Protein AF-A0A3S4QGJ5-F1 (afdb_monomer)

Organism: NCBI:txid1965070

pLDDT: mean 82.56, std 16.25, range [46.75, 98.12]

Mean predicted aligned error: 9.97 Å

Structure (mmCIF, N/CA/C/O backbone):
data_AF-A0A3S4QGJ5-F1
#
_entry.id   AF-A0A3S4QGJ5-F1
#
loop_
_atom_site.group_PDB
_atom_site.id
_atom_site.type_symbol
_atom_site.label_atom_id
_atom_site.label_alt_id
_atom_site.label_comp_id
_atom_site.label_asym_id
_atom_site.label_entity_id
_atom_site.label_seq_id
_atom_site.pdbx_PDB_ins_code
_atom_site.Cartn_x
_atom_site.Cartn_y
_atom_site.Cartn_z
_atom_site.occupancy
_atom_site.B_iso_or_equiv
_atom_site.auth_seq_id
_atom_site.auth_comp_id
_atom_site.auth_asym_id
_atom_site.auth_atom_id
_atom_site.pdbx_PDB_model_num
ATOM 1 N 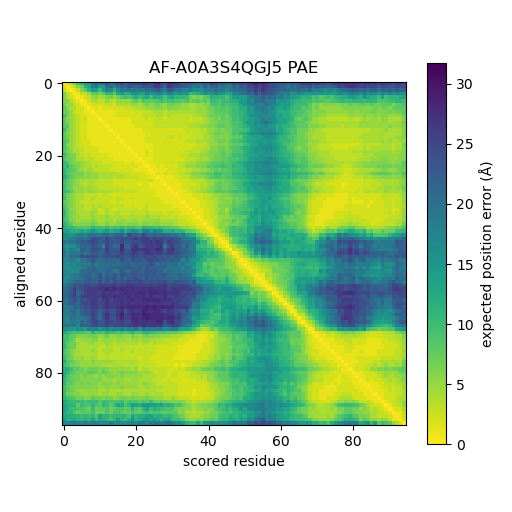N . MET A 1 1 ? 26.082 2.448 -0.209 1.00 46.75 1 MET A N 1
ATOM 2 C CA . MET A 1 1 ? 24.934 1.733 0.395 1.00 46.75 1 MET A CA 1
ATOM 3 C C . MET A 1 1 ? 23.672 2.510 0.047 1.00 46.75 1 MET A C 1
ATOM 5 O O . MET A 1 1 ? 23.755 3.729 0.030 1.00 46.75 1 MET A O 1
ATOM 9 N N . ALA A 1 2 ? 22.565 1.864 -0.332 1.00 52.88 2 ALA A N 1
ATOM 10 C CA . ALA A 1 2 ? 21.324 2.594 -0.613 1.00 52.88 2 ALA A CA 1
ATOM 11 C C . ALA A 1 2 ? 20.729 3.068 0.719 1.00 52.88 2 ALA A C 1
ATOM 13 O O . ALA A 1 2 ? 20.350 2.249 1.554 1.00 52.88 2 ALA A O 1
ATOM 14 N N . THR A 1 3 ? 20.721 4.376 0.944 1.00 67.56 3 THR A N 1
ATOM 15 C CA . THR A 1 3 ? 20.081 4.991 2.103 1.00 67.56 3 THR A CA 1
ATOM 16 C C . THR A 1 3 ? 18.572 4.929 1.907 1.00 67.56 3 THR A C 1
ATOM 18 O O . THR A 1 3 ? 18.048 5.338 0.872 1.00 67.56 3 THR A O 1
ATOM 21 N N . LYS A 1 4 ? 17.861 4.362 2.886 1.00 75.00 4 LYS A N 1
ATOM 22 C CA . LYS A 1 4 ? 16.396 4.426 2.909 1.00 75.00 4 LYS A CA 1
ATOM 23 C C . LYS A 1 4 ? 15.991 5.908 2.947 1.00 75.00 4 LYS A C 1
ATOM 25 O O . LYS A 1 4 ? 16.660 6.667 3.656 1.00 75.00 4 LYS A O 1
ATOM 30 N N . PRO A 1 5 ? 14.939 6.330 2.226 1.00 83.69 5 PRO A N 1
ATOM 31 C CA . PRO A 1 5 ? 14.434 7.691 2.347 1.00 83.69 5 PRO A CA 1
ATOM 32 C C . PRO A 1 5 ? 14.159 8.005 3.826 1.00 83.69 5 PRO A C 1
ATOM 34 O O . PRO A 1 5 ? 13.541 7.177 4.504 1.00 83.69 5 PRO A O 1
ATOM 37 N N . PRO A 1 6 ? 14.645 9.140 4.356 1.00 87.56 6 PRO A N 1
ATOM 38 C CA . PRO A 1 6 ? 14.477 9.453 5.765 1.00 87.56 6 PRO A CA 1
ATOM 39 C C . PRO A 1 6 ? 12.996 9.678 6.073 1.00 87.56 6 PRO A C 1
ATOM 41 O O . PRO A 1 6 ? 12.303 10.440 5.393 1.00 87.56 6 PRO A O 1
ATOM 44 N N . LEU A 1 7 ? 12.508 9.018 7.120 1.00 90.31 7 LEU A N 1
ATOM 45 C CA . LEU A 1 7 ? 11.157 9.229 7.614 1.00 90.31 7 LEU A CA 1
ATOM 46 C C . LEU A 1 7 ? 11.170 10.466 8.518 1.00 90.31 7 LEU A C 1
ATOM 48 O O . LEU A 1 7 ? 11.604 10.400 9.666 1.00 90.31 7 LEU A O 1
ATOM 52 N N . LYS A 1 8 ? 10.767 11.611 7.959 1.00 94.38 8 LYS A N 1
ATOM 53 C CA . LYS A 1 8 ? 10.692 12.878 8.693 1.00 94.38 8 LYS A CA 1
ATOM 54 C C . LYS A 1 8 ? 9.688 12.776 9.854 1.00 94.38 8 LYS A C 1
ATOM 56 O O . LYS A 1 8 ? 8.723 12.018 9.732 1.00 94.38 8 LYS A O 1
ATOM 61 N N . PRO A 1 9 ? 9.854 13.567 10.930 1.00 96.19 9 PRO A N 1
ATOM 62 C CA . PRO A 1 9 ? 8.881 13.635 12.022 1.00 96.19 9 PRO A CA 1
ATOM 63 C C . PRO A 1 9 ? 7.448 13.898 11.539 1.00 96.19 9 PRO A C 1
ATOM 65 O O . PRO A 1 9 ? 6.521 13.235 11.984 1.00 96.19 9 PRO A O 1
ATOM 68 N N . GLU A 1 10 ? 7.279 14.774 10.549 1.00 96.00 10 GLU A N 1
ATOM 69 C CA . GLU A 1 10 ? 5.985 15.053 9.909 1.00 96.00 10 GLU A CA 1
ATOM 70 C C . GLU A 1 10 ? 5.355 13.787 9.305 1.00 96.00 10 GLU A C 1
ATOM 72 O O . GLU A 1 10 ? 4.196 13.480 9.569 1.00 96.00 10 GLU A O 1
ATOM 77 N N . HIS A 1 11 ? 6.135 12.989 8.563 1.00 95.00 11 HIS A N 1
ATOM 78 C CA . HIS A 1 11 ? 5.650 11.732 7.986 1.00 95.00 11 HIS A CA 1
ATOM 79 C C . HIS A 1 11 ? 5.234 10.732 9.070 1.00 95.00 11 HIS A C 1
ATOM 81 O O . HIS A 1 11 ? 4.288 9.976 8.865 1.00 95.00 11 HIS A O 1
ATOM 87 N N . LEU A 1 12 ? 5.953 10.688 10.198 1.00 95.12 12 LEU A N 1
ATOM 88 C CA . LEU A 1 12 ? 5.606 9.826 11.329 1.00 95.12 12 LEU A CA 1
ATOM 89 C C . LEU A 1 12 ? 4.254 10.220 11.917 1.00 95.12 12 LEU A C 1
ATOM 91 O O . LEU A 1 12 ? 3.396 9.353 12.071 1.00 95.12 12 LEU A O 1
ATOM 95 N N . THR A 1 13 ? 4.065 11.510 12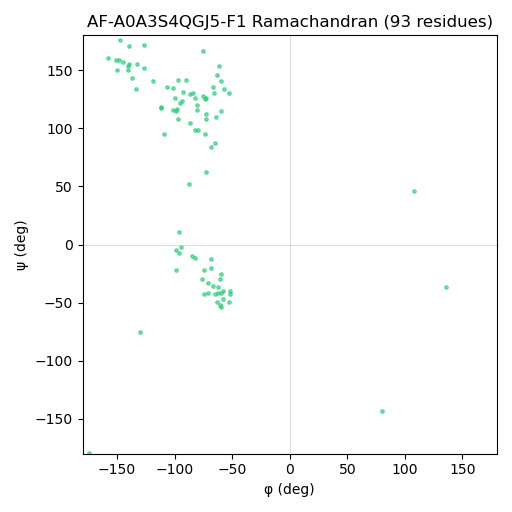.197 1.00 97.50 13 THR A N 1
ATOM 96 C CA . THR A 1 13 ? 2.823 12.041 12.765 1.00 97.50 13 THR A CA 1
ATOM 97 C C . THR A 1 13 ? 1.641 11.764 11.845 1.00 97.50 13 THR A C 1
ATOM 99 O O . THR A 1 13 ? 0.709 11.081 12.259 1.00 97.50 13 THR A O 1
ATOM 102 N N . THR A 1 14 ? 1.720 12.157 10.569 1.00 97.50 14 THR A N 1
ATOM 103 C CA . THR A 1 14 ? 0.617 11.967 9.613 1.00 97.50 14 THR A CA 1
ATOM 104 C C . THR A 1 14 ? 0.280 10.490 9.396 1.00 97.50 14 THR A C 1
ATOM 106 O O . THR A 1 14 ? -0.889 10.115 9.359 1.00 97.50 14 THR A O 1
ATOM 109 N N . ARG A 1 15 ? 1.288 9.610 9.290 1.00 97.00 15 ARG A N 1
ATOM 110 C CA . ARG A 1 15 ? 1.045 8.163 9.139 1.00 97.00 15 ARG A CA 1
ATOM 111 C C . ARG A 1 15 ? 0.413 7.556 10.388 1.00 97.00 15 ARG A C 1
ATOM 113 O O . ARG A 1 15 ? -0.390 6.636 10.261 1.00 97.00 15 ARG A O 1
ATOM 120 N N . LEU A 1 16 ? 0.794 8.028 11.576 1.00 97.38 16 LEU A N 1
ATOM 121 C CA . LEU A 1 16 ? 0.234 7.556 12.839 1.00 97.38 16 LEU A CA 1
ATOM 122 C C . LEU A 1 16 ? -1.214 8.019 13.023 1.00 97.38 16 LEU A C 1
ATOM 124 O O . LEU A 1 16 ? -2.035 7.228 13.475 1.00 97.38 16 LEU A O 1
ATOM 128 N N . GLU A 1 17 ? -1.526 9.268 12.684 1.00 98.12 17 GLU A N 1
ATOM 129 C CA . GLU A 1 17 ? -2.890 9.809 12.723 1.00 98.12 17 GLU A CA 1
ATOM 130 C C . GLU A 1 17 ? -3.810 9.032 11.784 1.00 98.12 17 GLU A C 1
ATOM 132 O O . GLU A 1 17 ? -4.786 8.451 12.253 1.00 98.12 17 GLU A O 1
ATOM 137 N N . PHE A 1 18 ? -3.414 8.871 10.517 1.00 97.75 18 PHE A N 1
ATOM 138 C CA . PHE A 1 18 ? -4.132 8.030 9.555 1.00 97.75 18 PHE A CA 1
ATOM 139 C C . PHE A 1 18 ? -4.354 6.608 10.099 1.00 97.75 18 PHE A C 1
ATOM 141 O O . PHE A 1 18 ? -5.468 6.088 10.125 1.00 97.75 18 PHE A O 1
ATOM 148 N N . ALA A 1 19 ? -3.300 5.968 10.619 1.00 97.50 19 ALA A N 1
ATOM 149 C CA . ALA A 1 19 ? -3.425 4.623 11.174 1.00 97.50 19 ALA A CA 1
ATOM 150 C C . ALA A 1 19 ? -4.422 4.566 12.343 1.00 97.50 19 ALA A C 1
ATOM 152 O O . ALA A 1 19 ? -5.212 3.631 12.400 1.00 97.50 19 ALA A O 1
ATOM 153 N N . LYS A 1 20 ? -4.416 5.550 13.251 1.00 97.88 20 LYS A N 1
ATOM 154 C CA . LYS A 1 20 ? -5.354 5.618 14.383 1.00 97.88 20 LYS A CA 1
ATOM 155 C C . LYS A 1 20 ? -6.795 5.814 13.928 1.00 97.88 20 LYS A C 1
ATOM 157 O O . LYS A 1 20 ? -7.685 5.169 14.471 1.00 97.88 20 LYS A O 1
ATOM 162 N N . GLU A 1 21 ? -7.025 6.686 12.956 1.00 97.31 21 GLU A N 1
ATOM 163 C CA . GLU A 1 21 ? -8.367 6.977 12.459 1.00 97.31 21 GLU A CA 1
ATOM 164 C C . GLU A 1 21 ? -8.955 5.802 11.657 1.00 97.31 21 GLU A C 1
ATOM 166 O O . GLU A 1 21 ? -10.162 5.568 11.689 1.00 97.31 21 GLU A O 1
ATOM 171 N N . GLN A 1 22 ? -8.114 5.046 10.943 1.00 96.88 22 GLN A N 1
ATOM 172 C CA . GLN A 1 22 ? -8.546 3.966 10.050 1.00 96.88 22 GLN A CA 1
ATOM 173 C C . GLN A 1 22 ? -8.428 2.565 10.681 1.00 96.88 22 GLN A C 1
ATOM 175 O O . GLN A 1 22 ? -8.856 1.586 10.071 1.00 96.88 22 GLN A O 1
ATOM 180 N N . VAL A 1 23 ? -7.881 2.423 11.898 1.00 96.88 23 VAL A N 1
ATOM 181 C CA . VAL A 1 23 ? -7.649 1.106 12.539 1.00 96.88 23 VAL A CA 1
ATOM 182 C C . VAL A 1 23 ? -8.930 0.296 12.748 1.00 96.88 23 VAL A C 1
ATOM 184 O O . VAL A 1 23 ? -8.899 -0.933 12.752 1.00 96.88 23 VAL A O 1
ATOM 187 N N . THR A 1 24 ? -10.063 0.971 12.942 1.00 97.38 24 THR A N 1
ATOM 188 C CA . THR A 1 24 ? -11.356 0.330 13.206 1.00 97.38 24 THR A CA 1
ATOM 189 C C . THR A 1 24 ? -12.089 -0.082 11.933 1.00 97.38 24 THR A C 1
ATOM 191 O O . THR A 1 24 ? -13.072 -0.819 12.024 1.00 97.38 24 THR A O 1
ATOM 194 N N . TRP A 1 25 ? -11.612 0.351 10.762 1.00 97.25 25 TRP A N 1
ATOM 195 C CA . TRP A 1 25 ? -12.247 0.061 9.483 1.00 97.25 25 TRP A CA 1
ATOM 196 C C . TRP A 1 25 ? -12.165 -1.427 9.154 1.00 97.25 25 TRP A C 1
ATOM 198 O O . TRP A 1 25 ? -11.114 -2.063 9.268 1.00 97.25 25 TRP A O 1
ATOM 208 N N . LYS A 1 26 ? -13.287 -1.976 8.692 1.00 94.25 26 LYS A N 1
ATOM 209 C CA . LYS A 1 26 ? -13.409 -3.357 8.220 1.00 94.25 26 LYS A CA 1
ATOM 210 C C . LYS A 1 26 ? -14.079 -3.372 6.857 1.00 94.25 26 LYS A C 1
ATOM 212 O O . LYS A 1 26 ? -13.413 -3.552 5.841 1.00 94.25 26 LYS A O 1
ATOM 217 N N . ASP A 1 27 ? -15.389 -3.158 6.825 1.00 96.00 27 ASP A N 1
ATOM 218 C CA . ASP A 1 27 ? -16.168 -3.190 5.587 1.00 96.00 27 ASP A CA 1
ATOM 219 C C . ASP A 1 27 ? -15.939 -1.945 4.725 1.00 96.00 27 ASP A C 1
ATOM 221 O O . ASP A 1 27 ? -16.094 -2.000 3.505 1.00 96.00 27 ASP A O 1
ATOM 225 N N . GLU A 1 28 ? -15.488 -0.849 5.329 1.00 96.50 28 GLU A N 1
ATOM 226 C CA . GLU A 1 28 ? -15.079 0.379 4.655 1.00 96.50 28 GLU A CA 1
ATOM 227 C C . GLU A 1 28 ? -13.951 0.105 3.656 1.00 96.50 28 GLU A C 1
ATOM 229 O O . GLU A 1 28 ? -14.014 0.572 2.519 1.00 96.50 28 GLU A O 1
ATOM 234 N N . TRP A 1 29 ? -12.984 -0.753 4.014 1.00 96.25 29 TRP A N 1
ATOM 235 C CA . TRP A 1 29 ? -11.895 -1.148 3.116 1.00 96.25 29 TRP A CA 1
ATOM 236 C C . TRP A 1 29 ? -12.386 -1.826 1.838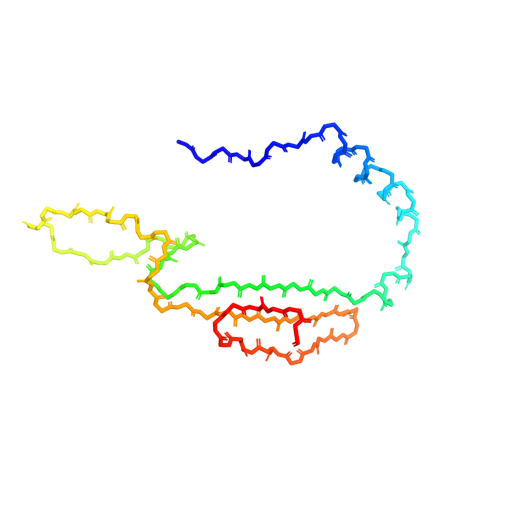 1.00 96.25 29 TRP A C 1
ATOM 238 O O . TRP A 1 29 ? -11.723 -1.736 0.807 1.00 96.25 29 TRP A O 1
ATOM 248 N N . LYS A 1 30 ? -13.571 -2.453 1.852 1.00 95.88 30 LYS A N 1
ATOM 249 C CA . LYS A 1 30 ? -14.145 -3.071 0.646 1.00 95.88 30 LYS A CA 1
ATOM 250 C C . LYS A 1 30 ? -14.564 -2.044 -0.404 1.00 95.88 30 LYS A C 1
ATOM 252 O O . LYS A 1 30 ? -14.707 -2.400 -1.572 1.00 95.88 30 LYS A O 1
ATOM 257 N N . ARG A 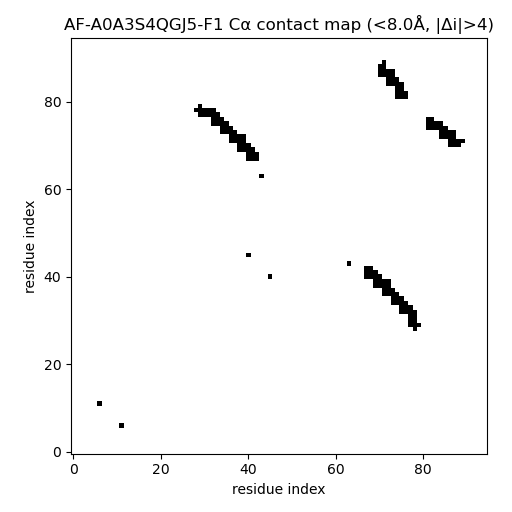1 31 ? -14.761 -0.788 0.007 1.00 94.94 31 ARG A N 1
ATOM 258 C CA . ARG A 1 31 ? -15.124 0.338 -0.862 1.00 94.94 31 ARG A CA 1
ATOM 259 C C . ARG A 1 31 ? -13.912 1.163 -1.299 1.00 94.94 31 ARG A C 1
ATOM 261 O O . ARG A 1 31 ? -14.068 2.040 -2.141 1.00 94.94 31 ARG A O 1
ATOM 268 N N . VAL A 1 32 ? -12.726 0.889 -0.752 1.00 96.88 32 VAL A N 1
ATOM 269 C CA . VAL A 1 32 ? -11.492 1.591 -1.117 1.00 96.88 32 VAL A CA 1
ATOM 270 C C . VAL A 1 32 ? -10.916 0.988 -2.392 1.00 96.88 32 VAL A C 1
ATOM 272 O O . VAL A 1 32 ? -10.678 -0.218 -2.474 1.00 96.88 32 VAL A O 1
ATOM 275 N N . VAL A 1 33 ? -10.675 1.847 -3.381 1.00 97.75 33 VAL A N 1
ATOM 276 C CA . VAL A 1 33 ? -9.929 1.509 -4.593 1.00 97.75 33 VAL A CA 1
ATOM 277 C C . VAL A 1 33 ? -8.492 1.981 -4.404 1.00 97.75 33 VAL A C 1
ATOM 279 O O . VAL A 1 33 ? -8.241 3.175 -4.264 1.00 97.75 33 VAL A O 1
ATOM 282 N N . PHE A 1 34 ? -7.554 1.043 -4.394 1.00 97.81 34 PHE A N 1
ATOM 283 C CA . PHE A 1 34 ? -6.122 1.318 -4.384 1.00 97.81 34 PHE A CA 1
ATOM 284 C C . PHE A 1 34 ? -5.613 1.410 -5.816 1.00 97.81 34 PHE A C 1
ATOM 286 O O . PHE A 1 34 ? -6.016 0.613 -6.658 1.00 97.81 34 PHE A O 1
ATOM 293 N N . SER A 1 35 ? -4.697 2.331 -6.085 1.00 97.12 35 SER A N 1
ATOM 294 C CA . SER A 1 35 ? -4.047 2.488 -7.386 1.00 97.12 35 SER A CA 1
ATOM 295 C C . SER A 1 35 ? -2.579 2.819 -7.197 1.00 97.12 35 SER A C 1
ATOM 297 O O . SER A 1 35 ? -2.233 3.464 -6.209 1.00 97.12 35 SER A O 1
ATOM 299 N N . ASP A 1 36 ? -1.740 2.411 -8.141 1.00 96.38 36 ASP A N 1
ATOM 300 C CA . ASP A 1 36 ? -0.321 2.771 -8.151 1.00 96.38 36 ASP A CA 1
ATOM 301 C C . ASP A 1 36 ? 0.258 2.644 -9.567 1.00 96.38 36 ASP A C 1
ATOM 303 O O . ASP A 1 36 ? -0.284 1.929 -10.424 1.00 96.38 36 ASP A O 1
ATOM 307 N N . GLU A 1 37 ? 1.388 3.303 -9.798 1.00 93.81 37 GLU A N 1
ATOM 308 C CA . GLU A 1 37 ? 2.220 3.113 -10.979 1.00 93.81 37 GLU A CA 1
ATOM 309 C C . GLU A 1 37 ? 3.376 2.150 -10.688 1.00 93.81 37 GLU A C 1
ATOM 311 O O . GLU A 1 37 ? 4.047 2.215 -9.658 1.00 93.81 37 GLU A O 1
ATOM 316 N N . LYS A 1 38 ? 3.707 1.287 -11.652 1.00 89.94 38 LYS A N 1
ATOM 317 C CA . LYS A 1 38 ? 4.919 0.463 -11.583 1.00 89.94 38 LYS A CA 1
ATOM 318 C C . LYS A 1 38 ? 5.682 0.500 -12.894 1.00 89.94 38 LYS A C 1
ATOM 320 O O . LYS A 1 38 ? 5.127 0.306 -13.969 1.00 89.94 38 LYS A O 1
ATOM 325 N N . ILE A 1 39 ? 6.994 0.686 -12.781 1.00 86.81 39 ILE A N 1
ATOM 326 C CA . ILE A 1 39 ? 7.934 0.505 -13.887 1.00 86.81 39 ILE A CA 1
ATOM 327 C C . ILE A 1 39 ? 8.515 -0.910 -13.808 1.00 86.81 39 ILE A C 1
ATOM 329 O O . ILE A 1 39 ? 9.135 -1.282 -12.805 1.00 86.81 39 ILE A O 1
ATOM 333 N N . PHE A 1 40 ? 8.333 -1.685 -14.874 1.00 83.19 40 PHE A N 1
ATOM 334 C CA . PHE A 1 40 ? 8.962 -2.985 -15.091 1.00 83.19 40 PHE A CA 1
ATOM 335 C C . PHE A 1 40 ? 10.164 -2.813 -16.016 1.00 83.19 40 PHE A C 1
ATOM 337 O O . PHE A 1 40 ? 10.010 -2.440 -17.174 1.00 83.19 40 PHE A O 1
ATOM 344 N N . ASN A 1 41 ? 11.369 -3.067 -15.508 1.00 76.25 41 ASN A N 1
ATOM 345 C CA . ASN A 1 41 ? 12.599 -2.951 -16.292 1.00 76.25 41 ASN A CA 1
ATOM 346 C C . ASN A 1 41 ? 12.966 -4.304 -16.912 1.00 76.25 41 ASN A C 1
ATOM 348 O O . ASN A 1 41 ? 13.036 -5.294 -16.188 1.00 76.25 41 ASN A O 1
ATOM 352 N N . LEU A 1 42 ? 13.271 -4.340 -18.214 1.00 68.69 42 LEU A N 1
ATOM 353 C CA . LEU A 1 42 ? 13.673 -5.569 -18.909 1.00 68.69 42 LEU A CA 1
ATOM 354 C C . LEU A 1 42 ? 15.112 -5.991 -18.565 1.00 68.69 42 LEU A C 1
ATOM 356 O O . LEU A 1 42 ? 15.387 -7.163 -18.336 1.00 68.69 42 LEU A O 1
ATOM 360 N N . ILE A 1 43 ? 16.038 -5.027 -18.514 1.00 60.12 43 ILE A N 1
ATOM 361 C CA . ILE A 1 43 ? 17.487 -5.289 -18.385 1.00 60.12 43 ILE A CA 1
ATOM 362 C C . ILE A 1 43 ? 17.981 -5.144 -16.941 1.00 60.12 43 ILE A C 1
ATOM 364 O O . ILE A 1 43 ? 19.020 -5.687 -16.571 1.00 60.12 43 ILE A O 1
ATOM 368 N N . ARG A 1 44 ? 17.256 -4.399 -16.101 1.00 63.53 44 ARG A N 1
ATOM 369 C CA . ARG A 1 44 ? 17.659 -4.149 -14.715 1.00 63.53 44 ARG A CA 1
ATOM 370 C C . ARG A 1 44 ? 16.945 -5.139 -13.797 1.00 63.53 44 ARG A C 1
ATOM 372 O O . ARG A 1 44 ? 15.755 -4.957 -13.547 1.00 63.53 44 ARG A O 1
ATOM 379 N N . PRO A 1 45 ? 17.648 -6.133 -13.231 1.00 57.16 45 PRO A N 1
ATOM 380 C CA . PRO A 1 45 ? 17.033 -7.037 -12.284 1.00 57.16 45 PRO A CA 1
ATOM 381 C C . PRO A 1 45 ? 16.812 -6.310 -10.956 1.00 57.16 45 PRO A C 1
ATOM 383 O O . PRO A 1 45 ? 17.698 -6.236 -10.102 1.00 57.16 45 PRO A O 1
ATOM 386 N N . GLU A 1 46 ? 15.611 -5.771 -10.761 1.00 56.81 46 GLU A N 1
ATOM 387 C CA . GLU A 1 46 ? 15.113 -5.369 -9.443 1.00 56.81 46 GLU A CA 1
ATOM 388 C C . GLU A 1 46 ? 14.778 -6.624 -8.613 1.00 56.81 46 GLU A C 1
ATOM 390 O O . GLU A 1 46 ? 13.630 -6.869 -8.267 1.00 56.81 46 GLU A O 1
ATOM 395 N N . GLY A 1 47 ? 15.787 -7.459 -8.332 1.00 59.31 47 GLY A N 1
ATOM 396 C CA . GLY A 1 47 ? 15.668 -8.602 -7.417 1.00 59.31 47 GLY A CA 1
ATOM 397 C C . GLY A 1 47 ? 16.307 -9.909 -7.897 1.00 59.31 47 GLY A C 1
ATOM 398 O O . GLY A 1 47 ? 16.921 -10.594 -7.085 1.00 59.31 47 GLY A O 1
ATOM 399 N N . PHE A 1 48 ? 16.255 -10.234 -9.196 1.00 52.31 48 PHE A N 1
ATOM 400 C CA . PHE A 1 48 ? 16.727 -11.528 -9.727 1.00 52.31 48 PHE A CA 1
ATOM 401 C C . PHE A 1 48 ? 18.019 -11.407 -10.544 1.00 52.31 48 PHE A C 1
ATOM 403 O O . PHE A 1 48 ? 18.003 -11.106 -11.730 1.00 52.31 48 PHE A O 1
ATOM 410 N N . LYS A 1 49 ? 19.166 -11.639 -9.900 1.00 56.81 49 LYS A N 1
ATOM 411 C CA . LYS A 1 49 ? 20.509 -11.442 -10.476 1.00 56.81 49 LYS A CA 1
ATOM 412 C C . LYS A 1 49 ? 21.042 -12.667 -11.233 1.00 56.81 49 LYS A C 1
ATOM 414 O O . LYS A 1 49 ? 22.148 -13.116 -10.942 1.00 56.81 49 LYS A O 1
ATOM 419 N N . TYR A 1 50 ? 20.293 -13.220 -12.177 1.00 63.03 50 TYR A N 1
ATOM 420 C CA . TYR A 1 50 ? 20.824 -14.302 -13.012 1.00 63.03 50 TYR A CA 1
ATOM 421 C C . TYR A 1 50 ? 21.236 -13.744 -14.372 1.00 63.03 50 TYR A C 1
ATOM 423 O O . TYR A 1 50 ? 20.405 -13.234 -15.116 1.00 63.03 50 TYR A O 1
ATOM 431 N N . TYR A 1 51 ? 22.531 -13.810 -14.675 1.00 63.03 51 TYR A N 1
ATOM 432 C CA . TYR A 1 51 ? 23.079 -13.508 -15.994 1.00 63.03 51 TYR A CA 1
ATOM 433 C C . TYR A 1 51 ? 24.191 -14.507 -16.318 1.00 63.03 51 TYR A C 1
ATOM 435 O O . TYR A 1 51 ? 24.834 -15.045 -15.414 1.00 63.03 51 TYR A O 1
ATOM 443 N N . TRP A 1 52 ? 24.414 -14.737 -17.608 1.00 68.94 52 TRP A N 1
ATOM 444 C CA . TRP A 1 52 ? 25.509 -15.551 -18.128 1.00 68.94 52 TRP A CA 1
ATOM 445 C C . TRP A 1 52 ? 26.552 -14.616 -18.742 1.00 68.94 52 TRP A C 1
ATOM 447 O O . TRP A 1 52 ? 26.186 -13.679 -19.450 1.00 68.94 52 TRP A O 1
ATOM 457 N N . HIS A 1 53 ? 27.836 -14.840 -18.464 1.00 71.88 53 HIS A N 1
ATOM 458 C CA . HIS A 1 53 ? 28.927 -14.120 -19.124 1.00 71.88 53 HIS A CA 1
ATOM 459 C C . HIS A 1 53 ? 30.135 -15.028 -19.331 1.00 71.88 53 HIS A C 1
ATOM 461 O O . HIS A 1 53 ? 30.301 -16.029 -18.632 1.00 71.88 53 HIS A O 1
ATOM 467 N N . ASP A 1 54 ? 30.969 -14.662 -20.302 1.00 78.50 54 ASP A N 1
ATOM 468 C CA . ASP A 1 54 ? 32.265 -15.293 -20.524 1.00 78.50 54 ASP A CA 1
ATOM 469 C C . ASP A 1 54 ? 33.249 -14.841 -19.437 1.00 78.50 54 ASP A C 1
ATOM 471 O O . ASP A 1 54 ? 33.469 -13.647 -19.238 1.00 78.50 54 ASP A O 1
ATOM 475 N N . LEU A 1 55 ? 33.859 -15.803 -18.747 1.00 79.06 55 LEU A N 1
ATOM 476 C CA . LEU A 1 55 ? 34.803 -15.562 -17.651 1.00 79.06 55 LEU A CA 1
ATOM 477 C C . LEU A 1 55 ? 36.124 -14.927 -18.113 1.00 79.06 55 LEU A C 1
ATOM 479 O O . LEU A 1 55 ? 36.918 -14.486 -17.284 1.00 79.06 55 LEU A O 1
ATOM 483 N N . ARG A 1 56 ? 36.384 -14.904 -19.425 1.00 84.44 56 ARG A N 1
ATOM 484 C CA . ARG A 1 56 ? 37.588 -14.308 -20.019 1.00 84.44 56 ARG A CA 1
ATOM 485 C C . ARG A 1 56 ? 37.479 -12.796 -20.209 1.00 84.44 56 ARG A C 1
ATOM 487 O O . ARG A 1 56 ? 38.494 -12.160 -20.483 1.00 84.44 56 ARG A O 1
ATOM 494 N N . ASP A 1 57 ? 36.285 -12.224 -20.064 1.00 79.19 57 ASP A N 1
ATOM 495 C CA . ASP A 1 57 ? 36.039 -10.801 -20.286 1.00 79.19 57 ASP A CA 1
ATOM 496 C C . ASP A 1 57 ? 35.959 -10.020 -18.961 1.00 79.19 57 ASP A C 1
ATOM 498 O O . ASP A 1 57 ? 35.318 -10.442 -17.993 1.00 79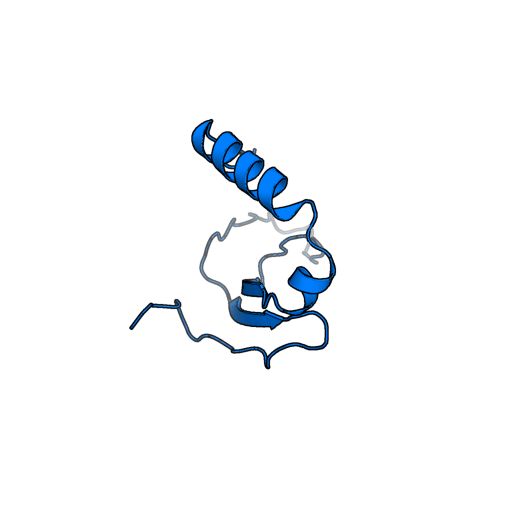.19 57 ASP A O 1
ATOM 502 N N . LYS A 1 58 ? 36.619 -8.856 -18.888 1.00 61.47 58 LYS A N 1
ATOM 503 C CA . LYS A 1 58 ? 36.596 -8.007 -17.684 1.00 61.47 58 LYS A CA 1
ATOM 504 C C . LYS A 1 58 ? 35.298 -7.207 -17.662 1.00 61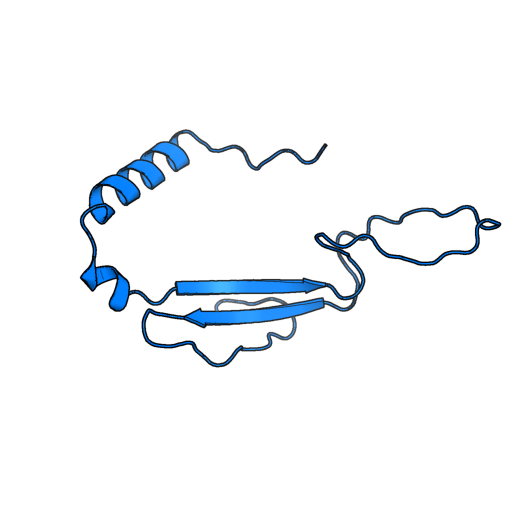.47 58 LYS A C 1
ATOM 506 O O . LYS A 1 58 ? 35.192 -6.154 -18.284 1.00 61.47 58 LYS A O 1
ATOM 511 N N . HIS A 1 59 ? 34.314 -7.680 -16.903 1.00 62.06 59 HIS A N 1
ATOM 512 C CA . HIS A 1 59 ? 33.001 -7.048 -16.896 1.00 62.06 59 HIS A CA 1
ATOM 513 C C . HIS A 1 59 ? 32.919 -5.792 -16.007 1.00 62.06 59 HIS A C 1
ATOM 515 O O . HIS A 1 59 ? 33.056 -5.844 -14.783 1.00 62.06 59 HIS A O 1
ATOM 521 N N . LEU A 1 60 ? 32.597 -4.657 -16.632 1.00 59.56 60 LEU A N 1
ATOM 522 C CA . LEU A 1 60 ? 32.084 -3.459 -15.968 1.00 59.56 60 LEU A CA 1
ATOM 523 C C . LEU A 1 60 ? 30.560 -3.582 -15.841 1.00 59.56 60 LEU A C 1
ATOM 525 O O . LEU A 1 60 ? 29.832 -3.360 -16.808 1.00 59.56 60 LEU A O 1
ATOM 529 N N . LEU A 1 61 ? 30.068 -3.880 -14.633 1.00 58.03 61 LEU A N 1
ATOM 530 C CA . LEU A 1 61 ? 28.647 -3.744 -14.297 1.00 58.03 61 LEU A CA 1
ATOM 531 C C . LEU A 1 61 ? 28.261 -2.259 -14.373 1.00 58.03 61 LEU A C 1
ATOM 533 O O . LEU A 1 61 ? 28.325 -1.524 -13.385 1.00 58.03 61 LEU A O 1
ATOM 537 N N . SER A 1 62 ? 27.876 -1.798 -15.561 1.00 56.78 62 SER A N 1
ATOM 538 C CA . SER A 1 62 ? 27.334 -0.457 -15.748 1.00 56.78 62 SER A CA 1
ATOM 539 C C . SER A 1 62 ? 26.019 -0.354 -14.975 1.00 56.78 62 SER A C 1
ATOM 541 O O . SER A 1 62 ? 25.007 -0.955 -15.337 1.00 56.78 62 SER A O 1
ATOM 543 N N . ARG A 1 63 ? 26.017 0.419 -13.884 1.00 53.56 63 ARG A N 1
ATOM 544 C CA . ARG A 1 63 ? 24.785 0.863 -13.224 1.00 53.56 63 AR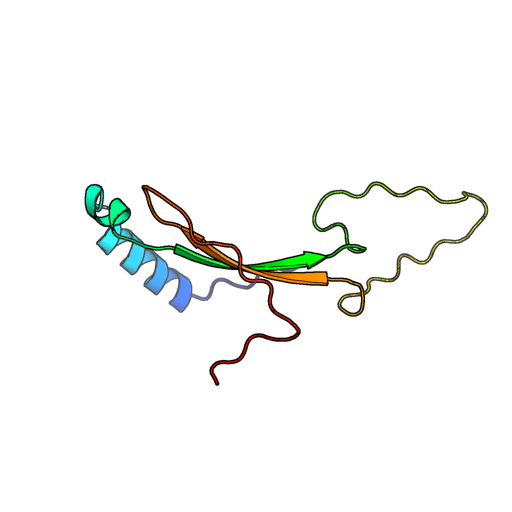G A CA 1
ATOM 545 C C . ARG A 1 63 ? 24.066 1.839 -14.153 1.00 53.56 63 ARG A C 1
ATOM 547 O O . ARG A 1 63 ? 24.185 3.051 -13.999 1.00 53.56 63 ARG A O 1
ATOM 554 N N . ARG A 1 64 ? 23.290 1.323 -15.102 1.00 56.56 64 ARG A N 1
ATOM 555 C CA . ARG A 1 64 ? 22.310 2.143 -15.815 1.00 56.56 64 ARG A CA 1
ATOM 556 C C . ARG A 1 64 ? 21.158 2.425 -14.855 1.00 56.56 64 ARG A C 1
ATOM 558 O O . ARG A 1 64 ? 20.424 1.515 -14.477 1.00 56.56 64 ARG A O 1
ATOM 565 N N . GLN A 1 65 ? 21.062 3.668 -14.386 1.00 53.59 65 GLN A N 1
ATOM 566 C CA . GLN A 1 65 ? 19.922 4.112 -13.577 1.00 53.59 65 GLN A CA 1
ATOM 567 C C . GLN A 1 65 ? 18.682 4.345 -14.451 1.00 53.59 65 GLN A C 1
ATOM 569 O O . GLN A 1 65 ? 17.573 4.113 -13.988 1.00 53.59 65 GLN A O 1
ATOM 574 N N . PHE A 1 66 ? 18.890 4.730 -15.715 1.00 51.75 66 PHE A N 1
ATOM 575 C CA . PHE A 1 66 ? 17.872 5.010 -16.726 1.00 51.75 66 PHE A CA 1
ATOM 576 C C . PHE A 1 66 ? 18.442 4.687 -18.121 1.00 51.75 66 PHE A C 1
ATOM 578 O O . PHE A 1 66 ? 19.655 4.798 -18.314 1.00 51.75 66 PHE A O 1
ATOM 585 N N . GLY A 1 67 ? 17.595 4.278 -19.077 1.00 52.34 67 GLY A N 1
ATOM 586 C CA . GLY A 1 67 ? 17.997 4.056 -20.480 1.00 52.34 67 GLY A CA 1
ATOM 587 C C . GLY A 1 67 ? 18.071 2.592 -20.937 1.00 52.34 67 GLY A C 1
ATOM 588 O O . GLY A 1 67 ? 19.051 2.187 -21.565 1.00 52.34 67 GLY A O 1
ATOM 589 N N . GLY A 1 68 ? 17.058 1.793 -20.604 1.00 61.47 68 GLY A N 1
ATOM 590 C CA . GLY A 1 68 ? 16.793 0.488 -21.218 1.00 61.47 68 GLY A CA 1
ATOM 591 C C . GLY A 1 68 ? 15.290 0.308 -21.428 1.00 61.47 68 GLY A C 1
ATOM 592 O O . GLY A 1 68 ? 14.516 1.123 -20.922 1.00 61.47 68 GLY A O 1
ATOM 593 N N . ASP A 1 69 ? 14.883 -0.744 -22.138 1.00 71.44 69 ASP A N 1
ATOM 594 C CA . ASP A 1 69 ? 13.465 -1.050 -22.339 1.00 71.44 69 ASP A CA 1
ATOM 595 C C . ASP A 1 69 ? 12.798 -1.278 -20.980 1.00 71.44 69 ASP A C 1
ATOM 597 O O . ASP A 1 69 ? 13.149 -2.181 -20.209 1.00 71.44 69 ASP A O 1
ATOM 601 N N . SER A 1 70 ? 11.869 -0.393 -20.649 1.00 77.81 70 SER A N 1
ATOM 602 C CA . SER A 1 70 ? 11.081 -0.462 -19.431 1.00 77.81 70 SER A CA 1
ATOM 603 C C . SER A 1 70 ? 9.646 -0.131 -19.773 1.00 77.81 70 SER A C 1
ATOM 605 O O . SER A 1 70 ? 9.388 0.719 -20.622 1.00 77.81 70 SER A O 1
ATOM 607 N N . VAL A 1 71 ? 8.726 -0.814 -19.113 1.00 86.94 71 VAL A N 1
ATOM 608 C CA . VAL A 1 71 ? 7.299 -0.639 -19.323 1.00 86.94 71 VAL A CA 1
ATOM 609 C C . VAL A 1 71 ? 6.722 -0.003 -18.072 1.00 86.94 71 VAL A C 1
ATOM 611 O O . VAL A 1 71 ? 6.797 -0.585 -16.988 1.00 86.94 71 VAL A O 1
ATOM 614 N N . MET A 1 72 ? 6.168 1.199 -18.218 1.00 89.56 72 MET A N 1
ATOM 615 C CA . MET A 1 72 ? 5.384 1.838 -17.171 1.00 89.56 72 MET A CA 1
ATOM 616 C C . MET A 1 72 ? 3.941 1.367 -17.289 1.00 89.56 72 MET A C 1
ATOM 618 O O . MET A 1 72 ? 3.345 1.407 -18.366 1.00 89.56 72 MET A O 1
ATOM 622 N N . VAL A 1 73 ? 3.381 0.923 -16.172 1.00 93.25 73 VAL A N 1
ATOM 623 C CA . VAL A 1 73 ? 1.968 0.581 -16.088 1.00 93.25 73 VAL A CA 1
ATOM 624 C C . VAL A 1 73 ? 1.306 1.311 -14.937 1.00 93.25 73 VAL A C 1
ATOM 626 O O . VAL A 1 73 ? 1.939 1.578 -13.917 1.00 93.25 73 VAL A O 1
ATOM 629 N N . TRP A 1 74 ? 0.014 1.562 -15.092 1.00 95.69 74 TRP A N 1
ATOM 630 C CA . TRP A 1 74 ? -0.879 1.951 -14.012 1.00 95.69 74 TRP A CA 1
ATOM 631 C C . TRP A 1 74 ? -1.978 0.906 -13.874 1.00 95.69 74 TRP A C 1
ATOM 633 O O . TRP A 1 74 ? -2.488 0.371 -14.868 1.00 95.69 74 TRP A O 1
ATOM 643 N N . ALA A 1 75 ? -2.345 0.597 -12.639 1.00 96.88 75 ALA A N 1
ATOM 644 C CA . ALA A 1 75 ? -3.482 -0.259 -12.355 1.00 96.88 75 ALA A CA 1
ATOM 645 C C . ALA A 1 75 ? -4.108 0.112 -11.015 1.00 96.88 75 ALA A C 1
ATOM 647 O O . ALA A 1 75 ? -3.454 0.670 -10.134 1.00 96.88 75 ALA A O 1
ATOM 648 N N . ALA A 1 76 ? -5.371 -0.268 -10.852 1.00 98.00 76 ALA A N 1
ATOM 649 C CA . ALA A 1 76 ? -6.087 -0.133 -9.602 1.00 98.00 76 ALA A CA 1
ATOM 650 C C . ALA A 1 76 ? -6.827 -1.426 -9.234 1.00 98.00 76 ALA A C 1
ATOM 652 O O . ALA A 1 76 ? -7.157 -2.252 -10.090 1.00 98.00 76 ALA A O 1
ATOM 653 N N . PHE A 1 77 ? -7.084 -1.624 -7.947 1.00 97.38 77 PHE A N 1
ATOM 654 C CA . PHE A 1 77 ? -7.841 -2.756 -7.431 1.00 97.38 77 PHE A CA 1
ATOM 655 C C . PHE A 1 77 ? -8.616 -2.386 -6.168 1.00 97.38 77 PHE A C 1
ATOM 657 O O . PHE A 1 77 ? -8.305 -1.424 -5.476 1.00 97.38 77 PHE A O 1
ATOM 664 N N . TYR A 1 78 ? -9.645 -3.167 -5.874 1.00 96.06 78 TYR A N 1
ATOM 665 C CA . TYR A 1 78 ? -10.486 -3.061 -4.686 1.00 96.06 78 TYR A CA 1
ATOM 666 C C . TYR A 1 78 ? -10.951 -4.464 -4.283 1.00 96.06 78 TYR A C 1
ATOM 668 O O . TYR A 1 78 ? -10.645 -5.439 -4.969 1.00 96.06 78 TYR A O 1
ATOM 676 N N . ALA A 1 79 ? -11.664 -4.610 -3.165 1.00 95.50 79 ALA A N 1
ATOM 677 C CA . ALA A 1 79 ? -11.922 -5.936 -2.586 1.00 95.50 79 ALA A CA 1
ATOM 678 C C . ALA A 1 79 ? -12.517 -6.998 -3.546 1.00 95.50 79 ALA A C 1
ATOM 680 O O . ALA A 1 79 ? -12.057 -8.138 -3.499 1.00 95.50 79 ALA A O 1
ATOM 681 N N . PRO A 1 80 ? -13.493 -6.693 -4.421 1.00 94.88 80 PRO A N 1
ATOM 682 C CA . PRO A 1 80 ? -14.073 -7.675 -5.328 1.00 94.88 80 PRO A CA 1
ATOM 683 C C . PRO A 1 80 ? -13.431 -7.697 -6.727 1.00 94.88 80 PRO A C 1
ATOM 685 O O . PRO A 1 80 ? -13.856 -8.499 -7.556 1.00 94.88 80 PRO A O 1
ATOM 688 N N . GLY A 1 81 ? -12.453 -6.839 -7.048 1.00 95.25 81 GLY A N 1
ATOM 689 C CA . GLY A 1 81 ? -11.964 -6.765 -8.425 1.00 95.25 81 GLY A CA 1
ATOM 690 C C . GLY A 1 81 ? -10.764 -5.861 -8.680 1.00 95.25 81 GLY A C 1
ATOM 691 O O . GLY A 1 81 ? -10.203 -5.229 -7.791 1.00 95.25 81 GLY A O 1
ATOM 692 N N . LYS A 1 82 ? -10.361 -5.804 -9.950 1.00 96.88 82 LYS A N 1
ATOM 693 C CA . LYS A 1 82 ? -9.230 -5.007 -10.439 1.00 96.88 82 LYS A CA 1
ATOM 694 C C . LYS A 1 82 ? -9.558 -4.356 -11.773 1.00 96.88 82 LYS A C 1
ATOM 696 O O . LYS A 1 82 ? -10.394 -4.865 -12.521 1.00 96.88 82 LYS A O 1
ATOM 701 N N . THR A 1 83 ? -8.885 -3.257 -12.080 1.00 96.56 83 THR A N 1
ATOM 702 C CA . THR A 1 83 ? -8.978 -2.617 -13.390 1.00 96.56 83 THR A CA 1
ATOM 703 C C . THR A 1 83 ? -8.195 -3.404 -14.433 1.00 96.56 83 THR A C 1
ATOM 705 O O . THR A 1 83 ? -7.364 -4.266 -14.131 1.00 96.56 83 THR A O 1
ATOM 708 N N . ARG A 1 84 ? -8.433 -3.067 -15.701 1.00 96.81 84 ARG A N 1
ATOM 709 C CA . ARG A 1 84 ? -7.469 -3.377 -16.756 1.00 96.81 84 ARG A CA 1
ATOM 710 C C . ARG A 1 84 ? -6.174 -2.615 -16.468 1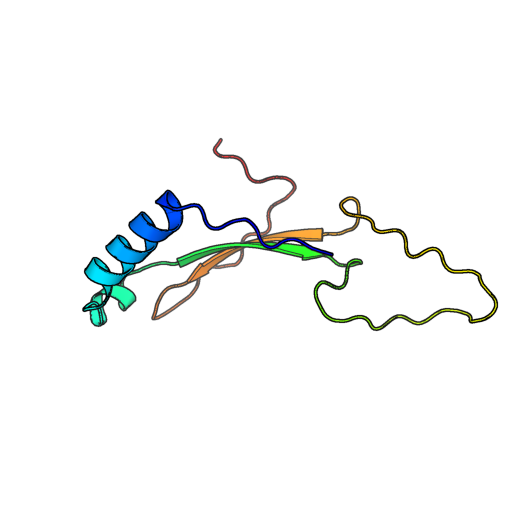.00 96.81 84 ARG A C 1
ATOM 712 O O . ARG A 1 84 ? -6.214 -1.503 -15.942 1.00 96.81 84 ARG A O 1
ATOM 719 N N . ILE A 1 85 ? -5.049 -3.231 -16.807 1.00 96.12 85 ILE A N 1
ATOM 720 C CA . ILE A 1 85 ? -3.740 -2.590 -16.709 1.00 96.12 85 ILE A CA 1
ATOM 721 C C . ILE A 1 85 ? -3.621 -1.602 -17.869 1.00 96.12 85 ILE A C 1
ATOM 723 O O . ILE A 1 85 ? -3.849 -1.979 -19.021 1.00 96.12 85 ILE A O 1
ATOM 727 N N . ALA A 1 86 ? -3.286 -0.354 -17.556 1.00 95.00 86 ALA A N 1
ATOM 728 C CA . ALA A 1 86 ? -2.986 0.671 -18.541 1.00 95.00 86 ALA A CA 1
ATOM 729 C C . ALA A 1 86 ? -1.476 0.704 -18.780 1.00 95.00 86 ALA A C 1
ATOM 731 O O . ALA A 1 86 ? -0.703 0.875 -17.839 1.00 95.00 86 ALA A O 1
ATOM 732 N N . PHE A 1 87 ? -1.067 0.530 -20.034 1.00 93.06 87 PHE A N 1
ATOM 733 C CA . PHE A 1 87 ? 0.311 0.752 -20.458 1.00 93.06 87 PHE A CA 1
ATOM 734 C C . PHE A 1 87 ? 0.488 2.236 -20.752 1.00 93.06 87 PHE A C 1
ATOM 736 O O . PHE A 1 87 ? -0.347 2.831 -21.432 1.00 93.06 87 PHE A O 1
A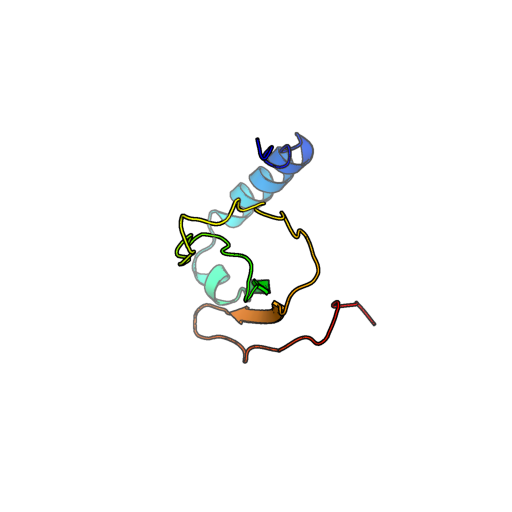TOM 743 N N . ILE A 1 88 ? 1.539 2.828 -20.194 1.00 90.56 88 ILE A N 1
ATOM 744 C CA . ILE A 1 88 ? 1.813 4.256 -20.314 1.00 90.56 88 ILE A CA 1
ATOM 745 C C . ILE A 1 88 ? 3.058 4.423 -21.165 1.00 90.56 88 ILE A C 1
ATOM 747 O O . ILE A 1 88 ? 4.150 3.995 -20.781 1.00 90.56 88 ILE A O 1
ATOM 751 N N . ASP A 1 89 ? 2.883 5.086 -22.302 1.00 87.06 89 ASP A N 1
ATOM 752 C CA . ASP A 1 89 ? 3.992 5.489 -23.149 1.00 87.06 89 ASP A CA 1
ATOM 753 C C . ASP A 1 89 ? 4.622 6.766 -22.583 1.00 87.06 89 ASP A C 1
ATOM 755 O O . ASP A 1 89 ? 4.003 7.829 -22.510 1.00 87.06 89 ASP A O 1
ATOM 759 N N . GLY A 1 90 ? 5.879 6.661 -22.156 1.00 81.88 90 GLY A N 1
ATOM 760 C CA . GLY A 1 90 ? 6.623 7.782 -21.589 1.00 81.88 90 GLY A CA 1
ATOM 761 C C . GLY A 1 90 ? 6.288 8.065 -20.121 1.00 81.88 90 GLY A C 1
ATOM 762 O O . GLY A 1 90 ? 6.151 7.156 -19.306 1.00 81.88 90 GLY A O 1
ATOM 763 N N . ARG A 1 91 ? 6.263 9.350 -19.750 1.00 81.94 91 ARG A N 1
ATOM 764 C CA . ARG A 1 91 ? 6.063 9.800 -18.365 1.00 81.94 91 ARG A CA 1
ATOM 765 C C . ARG A 1 91 ? 4.612 10.222 -18.165 1.00 81.94 91 ARG A C 1
ATOM 767 O O . ARG A 1 91 ? 4.145 11.108 -18.877 1.00 81.94 91 ARG A O 1
ATOM 774 N N . MET A 1 92 ? 3.947 9.654 -17.157 1.00 83.88 92 MET A N 1
ATOM 775 C CA . MET A 1 92 ? 2.613 10.105 -16.756 1.00 83.88 92 MET A CA 1
ATOM 776 C C . MET A 1 92 ? 2.638 11.600 -16.399 1.00 83.88 92 MET A C 1
ATOM 778 O O . MET A 1 92 ? 3.533 12.072 -15.690 1.00 83.88 92 MET A O 1
ATOM 782 N N . ASN A 1 93 ? 1.656 12.336 -16.908 1.00 85.81 93 ASN A N 1
ATOM 783 C CA . ASN A 1 93 ? 1.420 13.740 -16.607 1.00 85.81 93 ASN A CA 1
ATOM 784 C C . ASN A 1 93 ? -0.037 13.927 -16.145 1.00 85.81 93 ASN A C 1
ATOM 786 O O . ASN A 1 93 ? -0.822 12.983 -16.162 1.00 85.81 93 ASN A O 1
ATOM 790 N N . ALA A 1 94 ? -0.366 15.127 -15.673 1.00 84.88 94 ALA A N 1
ATOM 791 C CA . ALA A 1 94 ? -1.694 15.463 -15.154 1.00 84.88 94 ALA A CA 1
ATOM 792 C C . ALA A 1 94 ? -2.599 16.150 -16.198 1.00 84.88 94 ALA A C 1
ATOM 794 O O . ALA A 1 94 ? -3.599 16.753 -15.816 1.00 84.88 94 ALA A O 1
ATOM 795 N N . SER A 1 95 ? -2.184 16.170 -17.470 1.00 57.75 95 SER A N 1
ATOM 796 C CA . SER A 1 95 ? -2.764 16.990 -18.543 1.00 57.75 95 SER A CA 1
ATOM 797 C C . SER A 1 95 ? -3.814 16.247 -19.355 1.00 57.75 95 SER A C 1
ATOM 799 O O . SER A 1 95 ? -3.652 15.025 -19.557 1.00 57.75 95 SER A O 1
#

InterPro domains:
  IPR036397 Ribonuclease H superfamily [G3DSA:3.30.420.10] (1-95)

Secondary structure (DSSP, 8-state):
--PPPP--HHHHHHHHHHHHHHTT-SSGGGGPPEEEEEEEESSS-SS-------TTS-------SS-S-EEEEEEEEETTEEPPPEEESS-----

Solvent-accessible surface area (backbone atoms only — not comparable to full-atom values): 6453 Å² total; per-residue (Å²): 131,90,74,75,82,80,82,46,72,67,57,52,51,56,52,49,50,51,48,66,74,51,66,83,61,62,74,62,56,54,75,44,73,49,69,55,77,47,76,48,53,74,81,56,63,92,79,63,88,81,82,87,79,67,88,89,56,89,79,76,85,74,82,70,89,72,92,69,66,59,47,37,33,39,41,38,36,35,70,92,49,66,57,76,76,42,79,45,87,77,77,91,75,97,124

Sequence (95 aa):
MATKPPLKPEHLTTRLEFAKEQVTWKDEWKRVVFSDEKIFNLIRPEGFKYYWHDLRDKHLLSRRQFGGDSVMVWAAFYAPGKTRIAFIDGRMNAS

Foldseek 3Di:
DDDDDDCDPVNVVVVVVVCVVCVPDDVVQQVDKDKDKDKAFPPDPPPDPDDDDDPVDDDDPPPPPDDGDIWIWMWIAGDPGIDPIDTDDDDDDPD

Nearest PDB structures (foldseek):
  4r79-assembly1_B  TM=5.377E-01  e=1.849E-01  Drosophila mauritiana
  4u7b-assembly2_G-2  TM=5.544E-01  e=3.282E-01  Drosophila mauritiana
  3hot-assembly1_A  TM=6.064E-01  e=6.621E-01  Drosophila mauritiana
  5hoo-assembly1_A  TM=5.749E-01  e=8.018E-01  Drosophila mauritiana
  3hot-assembly1_B  TM=5.589E-01  e=8.546E-01  Drosophila mauritiana

Radius of gyration: 19.89 Å; Cα contacts (8 Å, |Δi|>4): 75; chains: 1; bounding box: 54×33×38 Å